Protein AF-A0A1V6EDZ2-F1 (afdb_monomer_lite)

Secondary structure (DSSP, 8-state):
--SHHHHHHHHHTT-HHHHHHHHHHTB-GGGGGG-GGGT--EE-TT-BEESSHHHHHTT--SSSS----BGGGGGT---TTPPPP--TTHHHHHBTT---SS-----

Structure (mmCIF, N/CA/C/O backbone):
data_AF-A0A1V6EDZ2-F1
#
_entry.id   AF-A0A1V6EDZ2-F1
#
loop_
_atom_site.group_PDB
_atom_site.id
_atom_site.type_symbol
_atom_site.label_atom_id
_atom_site.label_alt_id
_atom_site.label_comp_id
_atom_site.label_asym_id
_atom_site.label_entity_id
_atom_site.label_seq_id
_atom_site.pdbx_PDB_ins_code
_atom_site.Cartn_x
_atom_site.Cartn_y
_atom_site.Cartn_z
_atom_site.occupancy
_atom_site.B_iso_or_equiv
_atom_site.auth_seq_id
_atom_site.auth_comp_id
_atom_site.auth_asym_id
_atom_site.auth_atom_id
_atom_site.pdbx_PDB_model_num
ATOM 1 N N . MET A 1 1 ? 0.529 1.780 11.111 1.00 87.00 1 MET A N 1
ATOM 2 C CA . MET A 1 1 ? -0.275 1.056 10.097 1.00 87.00 1 MET A CA 1
ATOM 3 C C . MET A 1 1 ? -1.141 -0.004 10.760 1.00 87.00 1 MET A C 1
ATOM 5 O O . MET A 1 1 ? -0.611 -0.671 11.644 1.00 87.00 1 MET A O 1
ATOM 9 N N . PRO A 1 2 ? -2.419 -0.183 10.361 1.00 87.88 2 PRO A N 1
ATOM 10 C CA . PRO A 1 2 ? -3.375 -1.141 10.951 1.00 87.88 2 PRO A CA 1
ATOM 11 C C . PRO A 1 2 ? -3.082 -2.601 10.567 1.00 87.88 2 PRO A C 1
ATOM 13 O O . PRO A 1 2 ? -3.929 -3.305 10.029 1.00 87.88 2 PRO A O 1
ATOM 16 N N . ILE A 1 3 ? -1.857 -3.063 10.812 1.00 91.25 3 ILE A N 1
ATOM 17 C CA . ILE A 1 3 ? -1.400 -4.414 10.472 1.00 91.25 3 ILE A CA 1
ATOM 18 C C . ILE A 1 3 ? -0.740 -5.078 11.679 1.00 91.25 3 ILE A C 1
ATOM 20 O O . ILE A 1 3 ? -0.341 -4.397 12.631 1.00 91.25 3 ILE A O 1
ATOM 24 N N . GLN A 1 4 ? -0.602 -6.405 11.617 1.00 92.31 4 GLN A N 1
ATOM 25 C CA . GLN A 1 4 ? 0.111 -7.228 12.598 1.00 92.31 4 GLN A CA 1
ATOM 26 C C . GLN A 1 4 ? -0.237 -6.834 14.046 1.00 92.31 4 GLN A C 1
ATOM 28 O O . GLN A 1 4 ? -1.413 -6.775 14.401 1.00 92.31 4 GLN A O 1
ATOM 33 N N . ARG A 1 5 ? 0.755 -6.529 14.890 1.00 92.81 5 ARG A N 1
ATOM 34 C CA . ARG A 1 5 ? 0.558 -6.231 16.318 1.00 92.81 5 ARG A CA 1
ATOM 35 C C . ARG A 1 5 ? -0.447 -5.103 16.578 1.00 92.81 5 ARG A C 1
ATOM 37 O O . ARG A 1 5 ? -1.296 -5.237 17.461 1.00 92.81 5 ARG A O 1
ATOM 44 N N . PHE A 1 6 ? -0.364 -3.999 15.834 1.00 91.12 6 PHE A N 1
ATOM 45 C CA . PHE A 1 6 ? -1.289 -2.879 16.028 1.00 91.12 6 PHE A CA 1
ATOM 46 C C . PHE A 1 6 ? -2.694 -3.226 15.529 1.00 91.12 6 PHE A C 1
ATOM 48 O O . PHE A 1 6 ? -3.661 -2.982 16.244 1.00 91.12 6 PHE A O 1
ATOM 55 N N . GLY A 1 7 ? -2.803 -3.884 14.369 1.00 91.12 7 GLY A N 1
ATOM 56 C CA . GLY A 1 7 ? -4.080 -4.403 13.868 1.00 91.12 7 GLY A CA 1
ATOM 57 C C . GLY A 1 7 ? -4.757 -5.347 14.869 1.00 91.12 7 GLY A C 1
ATOM 58 O O . GLY A 1 7 ? -5.917 -5.148 15.208 1.00 91.12 7 GLY A O 1
ATOM 59 N N . SER A 1 8 ? -4.013 -6.300 15.434 1.00 92.56 8 SER A N 1
ATOM 60 C CA . SER A 1 8 ? -4.509 -7.220 16.469 1.00 92.56 8 SER A CA 1
ATOM 61 C C . SER A 1 8 ? -4.991 -6.486 17.729 1.00 92.56 8 SER A C 1
ATOM 63 O O . SER A 1 8 ? -6.040 -6.817 18.277 1.00 92.56 8 SER A O 1
ATOM 65 N N . THR A 1 9 ? -4.287 -5.427 18.145 1.00 93.94 9 THR A N 1
ATOM 66 C CA . THR A 1 9 ? -4.707 -4.580 19.277 1.00 93.94 9 THR A CA 1
ATOM 67 C C . THR A 1 9 ? -6.018 -3.842 18.995 1.00 93.94 9 THR A C 1
ATOM 69 O O . THR A 1 9 ? -6.850 -3.704 19.886 1.00 93.94 9 THR A O 1
ATOM 72 N N . LEU A 1 10 ? -6.215 -3.346 17.771 1.00 92.19 10 LEU A N 1
ATOM 73 C CA . LEU A 1 10 ? -7.470 -2.703 17.379 1.00 92.19 10 LEU A CA 1
ATOM 74 C C . LEU A 1 10 ? -8.626 -3.711 17.354 1.00 92.19 10 LEU A C 1
ATOM 76 O O . LEU A 1 10 ? -9.715 -3.407 17.834 1.00 92.19 10 LEU A O 1
ATOM 80 N N . VAL A 1 11 ? -8.382 -4.922 16.847 1.00 95.19 11 VAL A N 1
ATOM 81 C CA . VAL A 1 11 ? -9.383 -5.999 16.824 1.00 95.19 11 VAL A CA 1
ATOM 82 C C . VAL A 1 11 ? -9.774 -6.410 18.243 1.00 95.19 11 VAL A C 1
ATOM 84 O O . VAL A 1 11 ? -10.961 -6.473 18.546 1.00 95.19 11 VAL A O 1
ATOM 87 N N . SER A 1 12 ? -8.808 -6.619 19.144 1.00 96.12 12 SER A N 1
ATOM 88 C CA . SER A 1 12 ? -9.098 -7.019 20.530 1.00 96.12 12 SER A CA 1
ATOM 89 C C . SER A 1 12 ? -9.848 -5.951 21.329 1.00 96.12 12 SER A C 1
ATOM 91 O O . SER A 1 12 ? -10.565 -6.278 22.270 1.00 96.12 12 SER A O 1
ATOM 93 N N . LYS A 1 13 ? -9.717 -4.680 20.937 1.00 95.88 13 LYS A N 1
ATOM 94 C CA . LYS A 1 13 ? -10.461 -3.549 21.505 1.00 95.88 13 LYS A CA 1
ATOM 95 C C . LYS A 1 13 ? -11.779 -3.250 20.780 1.00 95.88 13 LYS A C 1
ATOM 97 O O . LYS A 1 13 ? -12.448 -2.291 21.152 1.00 95.88 13 LYS A O 1
ATOM 102 N N . GLY A 1 14 ? -12.138 -4.013 19.743 1.00 96.19 14 GLY A N 1
ATOM 103 C CA . GLY A 1 14 ? -13.336 -3.770 18.933 1.00 96.19 14 GLY A CA 1
ATOM 104 C C . GLY A 1 14 ? -13.311 -2.450 18.150 1.00 96.19 14 GLY A C 1
ATOM 105 O O . GLY A 1 14 ? -14.359 -1.951 17.763 1.00 96.19 14 GLY A O 1
ATOM 106 N N . SER A 1 15 ? -12.132 -1.858 17.932 1.00 94.56 15 SER A N 1
ATOM 107 C CA . SER A 1 15 ? -11.968 -0.538 17.308 1.00 94.56 15 SER A CA 1
ATOM 108 C C . SER A 1 15 ? -11.382 -0.585 15.895 1.00 94.56 15 SER A C 1
ATOM 110 O O . SER A 1 15 ? -11.109 0.463 15.307 1.00 94.56 15 SER A O 1
ATOM 112 N N . PHE A 1 16 ? -11.174 -1.783 15.339 1.00 93.50 16 PHE A N 1
ATOM 113 C CA . PHE A 1 16 ? -10.561 -1.961 14.022 1.00 93.50 16 PHE A CA 1
ATOM 114 C C . PHE A 1 16 ? -11.363 -1.297 12.901 1.00 93.50 16 PHE A C 1
ATOM 116 O O . PHE A 1 16 ? -10.796 -0.502 12.155 1.00 93.50 16 PHE A O 1
ATOM 123 N N . ASP A 1 17 ? -12.668 -1.554 12.817 1.00 9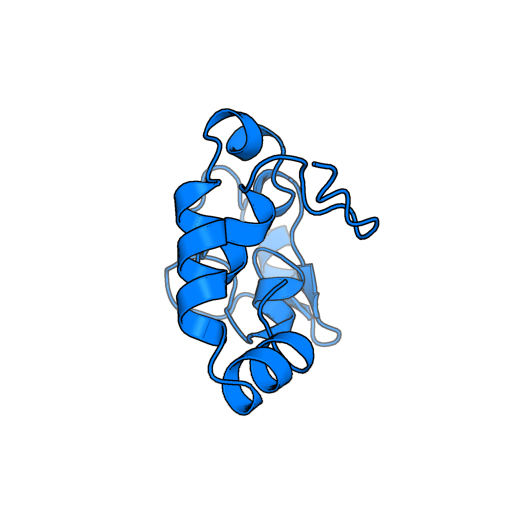5.00 17 ASP A N 1
ATOM 124 C CA . ASP A 1 17 ? -13.501 -1.017 11.734 1.00 95.00 17 ASP A CA 1
ATOM 125 C C . ASP A 1 17 ? -13.592 0.511 11.794 1.00 95.00 17 ASP A C 1
ATOM 127 O O . ASP A 1 17 ? -13.330 1.184 10.799 1.00 95.00 17 ASP A O 1
ATOM 131 N N . ALA A 1 18 ? -13.817 1.070 12.987 1.00 93.75 18 ALA A N 1
ATOM 132 C CA . ALA A 1 18 ? -13.828 2.518 13.199 1.00 93.75 18 ALA A CA 1
ATOM 133 C C . ALA A 1 18 ? -12.492 3.174 12.804 1.00 93.75 18 ALA A C 1
ATOM 135 O O . ALA A 1 18 ? -12.469 4.242 12.193 1.00 93.75 18 ALA A O 1
ATOM 136 N N . TYR A 1 19 ? -11.365 2.526 13.114 1.00 92.00 19 TYR A N 1
ATOM 137 C CA . TYR A 1 19 ? -10.049 3.008 12.701 1.00 92.00 19 TYR A CA 1
ATOM 138 C C . TYR A 1 19 ? -9.865 2.942 11.179 1.00 92.00 19 TYR A C 1
ATOM 140 O O . TYR A 1 19 ? -9.330 3.871 10.574 1.00 92.00 19 TYR A O 1
ATOM 148 N N . MET A 1 20 ? -10.326 1.866 10.540 1.00 93.88 20 MET A N 1
ATOM 149 C CA . MET A 1 20 ? -10.286 1.737 9.085 1.00 93.88 20 MET A CA 1
ATOM 150 C C . MET A 1 20 ? -11.147 2.795 8.392 1.00 93.88 20 MET A C 1
ATOM 152 O O . MET A 1 20 ? -10.720 3.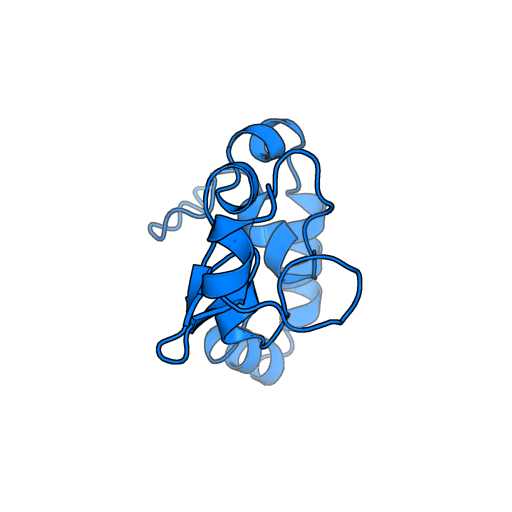349 7.380 1.00 93.88 20 MET A O 1
ATOM 156 N N . ASP A 1 21 ? -12.317 3.116 8.936 1.00 94.69 21 ASP A N 1
ATOM 157 C CA . ASP A 1 21 ? -13.193 4.155 8.394 1.00 94.69 21 ASP A CA 1
ATOM 158 C C . ASP A 1 21 ? -12.610 5.557 8.574 1.00 94.69 21 ASP A C 1
ATOM 160 O O . ASP A 1 21 ? -12.665 6.358 7.640 1.00 94.69 21 ASP A O 1
ATOM 164 N N . LEU A 1 22 ? -11.937 5.827 9.699 1.00 92.19 22 LEU A N 1
ATOM 165 C CA . LEU A 1 22 ? -11.155 7.053 9.878 1.00 92.19 22 LEU A CA 1
ATOM 166 C C . LEU A 1 22 ? -10.083 7.199 8.789 1.00 92.19 22 LEU A C 1
ATOM 168 O O . LEU A 1 22 ? -9.950 8.271 8.198 1.00 92.19 22 LEU A O 1
ATOM 172 N N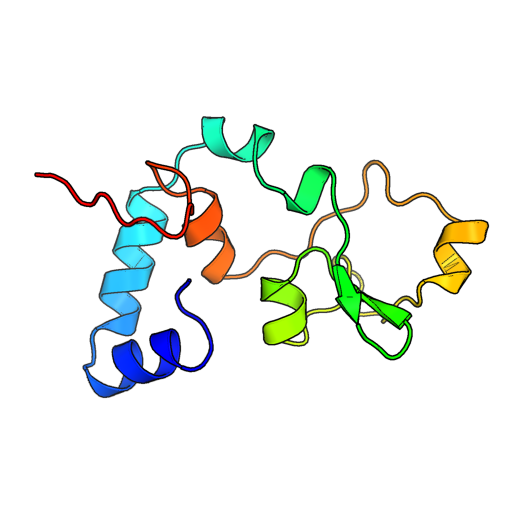 . LEU A 1 23 ? -9.325 6.136 8.501 1.00 91.81 23 LEU A N 1
ATOM 173 C CA . LEU A 1 23 ? -8.284 6.175 7.470 1.00 91.81 23 LEU A CA 1
ATOM 174 C C . LEU A 1 23 ? -8.864 6.406 6.071 1.00 91.81 23 LEU A C 1
ATOM 176 O O . LEU A 1 23 ? -8.310 7.197 5.308 1.00 91.81 23 LEU A O 1
ATOM 180 N N . LYS A 1 24 ? -9.987 5.756 5.741 1.00 93.25 24 LYS A N 1
ATOM 181 C CA . LYS A 1 24 ? -10.699 5.979 4.472 1.00 93.25 24 LYS A CA 1
ATOM 182 C C . LYS A 1 24 ? -11.213 7.415 4.365 1.00 93.25 24 LYS A C 1
ATOM 184 O O . LYS A 1 24 ? -11.008 8.049 3.337 1.00 93.25 24 LYS A O 1
ATOM 189 N N . GLY A 1 25 ? -11.839 7.933 5.423 1.00 93.12 25 GLY A N 1
ATOM 190 C CA . GLY A 1 25 ? -12.347 9.307 5.484 1.00 93.12 25 GLY A CA 1
ATOM 191 C C . GLY A 1 25 ? -11.240 10.363 5.454 1.00 93.12 25 GLY A C 1
ATOM 192 O O . GLY A 1 25 ? -11.470 11.487 5.022 1.00 93.12 25 GLY A O 1
ATOM 193 N N . SER A 1 26 ? -10.024 9.986 5.854 1.00 90.38 26 SER A N 1
ATOM 194 C CA . SER A 1 26 ? -8.836 10.845 5.842 1.00 90.38 26 SER A CA 1
ATOM 195 C C . SER A 1 26 ? -8.030 10.756 4.542 1.00 90.38 26 SER A C 1
ATOM 197 O O . SER A 1 26 ? -6.954 11.353 4.467 1.00 90.38 26 SER A O 1
ATOM 199 N N . PHE A 1 27 ? -8.496 10.005 3.538 1.00 92.25 27 PHE A N 1
ATOM 200 C CA . PHE A 1 27 ? -7.816 9.848 2.252 1.00 92.25 27 PHE A CA 1
ATOM 201 C C . PHE A 1 27 ? -7.589 11.198 1.559 1.00 92.25 27 PHE A C 1
ATOM 203 O O . PHE A 1 27 ? -8.523 11.964 1.333 1.00 92.25 27 PHE A O 1
ATOM 210 N N . GLN A 1 28 ? -6.341 11.456 1.169 1.00 90.81 28 GLN A N 1
ATOM 211 C CA . GLN A 1 28 ? -5.947 12.655 0.439 1.00 90.81 28 GLN A CA 1
ATOM 212 C C . GLN A 1 28 ? -5.312 12.267 -0.907 1.00 90.81 28 GLN A C 1
ATOM 214 O O . GLN A 1 28 ? -4.192 11.747 -0.918 1.00 90.81 28 GLN A O 1
ATOM 219 N N . PRO A 1 29 ? -5.976 12.522 -2.056 1.00 92.00 29 PRO A N 1
ATOM 220 C CA . PRO A 1 29 ? -5.454 12.173 -3.381 1.00 92.00 29 PRO A CA 1
ATOM 221 C C . PRO A 1 29 ? -4.057 12.734 -3.662 1.00 92.00 29 PRO A C 1
ATOM 223 O O . PRO A 1 29 ? -3.234 12.057 -4.272 1.00 92.00 29 PRO A O 1
ATOM 226 N N . GLN A 1 30 ? -3.758 13.940 -3.175 1.00 90.31 30 GLN A N 1
ATOM 227 C CA . GLN A 1 30 ? -2.448 14.581 -3.309 1.00 90.31 30 GLN A CA 1
ATOM 228 C C . GLN A 1 30 ? -1.302 13.754 -2.704 1.00 90.31 30 GLN A C 1
ATOM 230 O O . GLN A 1 30 ? -0.179 13.812 -3.202 1.00 90.31 30 GLN A O 1
ATOM 235 N N . ASN A 1 31 ? -1.582 12.923 -1.694 1.00 89.06 31 ASN A N 1
ATOM 236 C CA . ASN A 1 31 ? -0.567 12.086 -1.054 1.00 89.06 31 ASN A CA 1
ATOM 237 C C . ASN A 1 31 ? -0.155 10.904 -1.938 1.00 89.06 31 ASN A C 1
ATOM 239 O O . ASN A 1 31 ? 0.929 10.358 -1.744 1.00 89.06 31 ASN A O 1
ATOM 243 N N . LEU A 1 32 ? -0.961 10.532 -2.944 1.00 90.50 32 LEU A N 1
ATOM 244 C CA . LEU A 1 32 ? -0.632 9.442 -3.867 1.00 90.50 32 LEU A CA 1
ATOM 245 C C . LEU A 1 32 ? 0.691 9.677 -4.588 1.00 90.50 32 LEU A C 1
ATOM 247 O O . LEU A 1 32 ? 1.414 8.719 -4.820 1.00 90.50 32 LEU A O 1
ATOM 251 N N . ALA A 1 33 ? 1.037 10.922 -4.925 1.00 89.25 33 ALA A N 1
ATOM 252 C CA . ALA A 1 33 ? 2.301 11.216 -5.596 1.00 89.25 33 ALA A CA 1
ATOM 253 C C . ALA A 1 33 ? 3.527 10.890 -4.720 1.00 89.25 33 ALA A C 1
ATOM 255 O O . ALA A 1 33 ? 4.582 10.565 -5.259 1.00 89.25 33 ALA A O 1
ATOM 256 N N . GLY A 1 34 ? 3.374 10.946 -3.392 1.00 88.06 34 GLY A N 1
ATOM 257 C CA . GLY A 1 34 ? 4.450 10.753 -2.419 1.00 88.06 34 GLY A CA 1
ATOM 258 C C . GLY A 1 34 ? 4.515 9.364 -1.784 1.00 88.06 34 GLY A C 1
ATOM 259 O O . GLY A 1 34 ? 5.403 9.128 -0.967 1.00 88.06 34 GLY A O 1
ATOM 260 N N . VAL A 1 35 ? 3.604 8.436 -2.111 1.00 91.12 35 VAL A N 1
ATOM 261 C CA . VAL A 1 35 ? 3.662 7.092 -1.513 1.00 91.12 35 VAL A CA 1
ATOM 262 C C . VAL A 1 35 ? 4.881 6.326 -2.022 1.00 91.12 35 VAL A C 1
ATOM 264 O O . VAL A 1 35 ? 5.145 6.258 -3.224 1.00 91.12 35 VAL A O 1
ATOM 267 N N . MET A 1 36 ? 5.604 5.698 -1.094 1.00 90.25 36 MET A N 1
ATOM 268 C CA . MET A 1 36 ? 6.877 5.036 -1.385 1.00 90.25 36 MET A CA 1
ATOM 269 C C . MET A 1 36 ? 6.772 3.908 -2.420 1.00 90.25 36 MET A C 1
ATOM 271 O O . MET A 1 36 ? 7.710 3.702 -3.181 1.00 90.25 36 MET A O 1
ATOM 275 N N . CYS A 1 37 ? 5.624 3.222 -2.507 1.00 93.00 37 CYS A N 1
ATOM 276 C CA . CYS A 1 37 ? 5.418 2.093 -3.424 1.00 93.00 37 CYS A CA 1
ATOM 277 C C . CYS A 1 37 ? 5.519 2.483 -4.911 1.00 93.00 37 CYS A C 1
ATOM 279 O O . CYS A 1 37 ? 5.499 1.617 -5.777 1.00 93.00 37 CYS A O 1
ATOM 281 N N . ARG A 1 38 ? 5.564 3.786 -5.228 1.00 93.00 38 ARG A N 1
ATOM 282 C CA . ARG A 1 38 ? 5.723 4.293 -6.600 1.00 93.00 38 ARG A CA 1
ATOM 283 C C . ARG A 1 38 ? 7.174 4.370 -7.059 1.00 93.00 38 ARG A C 1
ATOM 285 O O . ARG A 1 38 ? 7.414 4.438 -8.259 1.00 93.00 38 ARG A O 1
ATOM 292 N N . SER A 1 39 ? 8.116 4.438 -6.125 1.00 91.81 39 SER A N 1
ATOM 293 C CA . SER A 1 39 ? 9.536 4.668 -6.417 1.00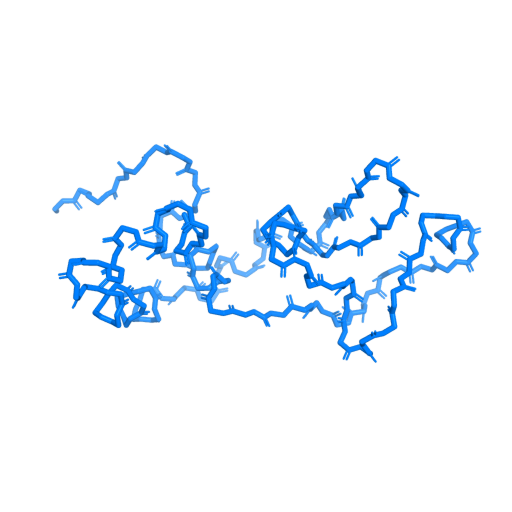 91.81 39 SER A CA 1
ATOM 294 C C . SER A 1 39 ? 10.456 3.634 -5.780 1.00 91.81 39 SER A C 1
ATOM 296 O O . SER A 1 39 ? 11.608 3.522 -6.191 1.00 91.81 39 SER A O 1
ATOM 298 N N . LEU A 1 40 ? 9.960 2.876 -4.803 1.00 93.38 40 LEU A N 1
ATOM 299 C CA . LEU A 1 40 ? 10.700 1.852 -4.084 1.00 93.38 40 LEU A CA 1
ATOM 300 C C . LEU A 1 40 ? 10.015 0.494 -4.234 1.00 93.38 40 LEU A C 1
ATOM 302 O O . LEU A 1 40 ? 8.798 0.402 -4.371 1.00 93.38 40 LEU A O 1
ATOM 306 N N . VAL A 1 41 ? 10.822 -0.559 -4.155 1.00 94.56 41 VAL A N 1
ATOM 307 C CA . VAL A 1 41 ? 10.379 -1.951 -4.074 1.00 94.56 41 VAL A CA 1
ATOM 308 C C . VAL A 1 41 ? 10.972 -2.565 -2.812 1.00 94.56 41 VAL A C 1
ATOM 310 O O . VAL A 1 41 ? 12.131 -2.306 -2.484 1.00 94.56 41 VAL A O 1
ATOM 313 N N . SER A 1 42 ? 10.188 -3.365 -2.092 1.00 96.94 42 SER A N 1
ATOM 314 C CA . SER A 1 42 ? 10.691 -4.123 -0.947 1.00 96.94 42 SER A CA 1
ATOM 315 C C . SER A 1 42 ? 11.143 -5.506 -1.392 1.00 96.94 42 SER A C 1
ATOM 317 O O . SER A 1 42 ? 10.497 -6.151 -2.222 1.00 96.94 42 SER A O 1
ATOM 319 N N . VAL A 1 43 ? 12.250 -5.973 -0.821 1.00 97.44 43 VAL A N 1
ATOM 320 C CA . VAL A 1 43 ? 12.837 -7.280 -1.114 1.00 97.44 43 VAL A CA 1
ATOM 321 C C . VAL A 1 43 ? 13.055 -8.013 0.202 1.00 97.44 43 VAL A C 1
ATOM 323 O O . VAL A 1 43 ? 13.674 -7.467 1.115 1.00 97.44 43 VAL A O 1
ATOM 326 N N . ASP A 1 44 ? 12.551 -9.240 0.320 1.00 97.69 44 ASP A N 1
ATOM 327 C CA . ASP A 1 44 ? 12.841 -10.063 1.496 1.00 97.69 44 ASP A CA 1
ATOM 328 C C . ASP A 1 44 ? 14.229 -10.720 1.432 1.00 97.69 44 ASP A C 1
ATOM 330 O O . ASP A 1 44 ? 14.939 -10.665 0.428 1.00 97.69 44 ASP A O 1
ATOM 334 N N . TRP A 1 45 ? 14.622 -11.370 2.528 1.00 97.44 45 TRP A N 1
ATOM 335 C CA . TRP A 1 45 ? 15.929 -12.019 2.657 1.00 97.44 45 TRP A CA 1
ATOM 336 C C . TRP A 1 45 ? 16.139 -13.195 1.686 1.00 97.44 45 TRP A C 1
ATOM 338 O O . TRP A 1 45 ? 17.278 -13.596 1.458 1.00 97.44 45 TRP A O 1
ATOM 348 N N . GLN A 1 46 ? 15.068 -13.744 1.102 1.00 97.81 46 GLN A N 1
ATOM 349 C CA . GLN A 1 46 ? 15.135 -14.790 0.076 1.00 97.81 46 GLN A CA 1
ATOM 350 C C . GLN A 1 46 ? 15.146 -14.203 -1.341 1.00 97.81 46 GLN A C 1
ATOM 352 O O . GLN A 1 46 ? 15.293 -14.945 -2.311 1.00 97.81 46 GLN A O 1
ATOM 357 N N . GLY A 1 47 ? 14.996 -12.884 -1.475 1.00 97.75 47 GLY A N 1
ATOM 358 C CA . GLY A 1 47 ? 14.963 -12.185 -2.748 1.00 97.75 47 GLY A CA 1
ATOM 359 C C . GLY A 1 47 ? 13.574 -12.073 -3.374 1.00 97.75 47 GLY A C 1
ATOM 360 O O . GLY A 1 47 ? 13.504 -11.722 -4.551 1.00 97.75 47 GLY A O 1
ATOM 361 N N . TRP A 1 48 ? 12.479 -12.361 -2.663 1.00 98.06 48 TRP A N 1
ATOM 362 C CA . TRP A 1 48 ? 11.128 -12.133 -3.191 1.00 98.06 48 TRP A CA 1
ATOM 363 C C . TRP A 1 48 ? 10.732 -10.663 -3.104 1.00 98.06 48 TRP A C 1
ATOM 365 O O . TRP A 1 48 ? 11.117 -9.959 -2.172 1.00 98.06 48 TRP A O 1
ATOM 375 N N . LEU A 1 49 ? 9.948 -10.218 -4.082 1.00 97.38 49 LEU A N 1
ATOM 376 C CA . LEU A 1 49 ? 9.577 -8.821 -4.266 1.00 97.38 49 LEU A CA 1
ATOM 377 C C . LEU A 1 49 ? 8.170 -8.512 -3.745 1.00 97.38 49 LEU A C 1
ATOM 379 O O . LEU A 1 49 ? 7.240 -9.308 -3.913 1.00 97.38 49 LEU A O 1
ATOM 383 N N . TYR A 1 50 ? 8.017 -7.305 -3.200 1.00 97.81 50 TYR A N 1
ATOM 384 C CA . TYR A 1 50 ? 6.770 -6.733 -2.688 1.00 97.81 50 TYR A CA 1
ATOM 385 C C . TYR A 1 50 ? 6.728 -5.235 -3.029 1.00 97.81 50 TYR A C 1
ATOM 387 O O . TYR A 1 50 ? 7.772 -4.584 -3.040 1.00 97.81 50 TYR A O 1
ATOM 395 N N . ASP A 1 51 ? 5.547 -4.653 -3.264 1.00 96.94 51 ASP A N 1
ATOM 396 C CA . ASP A 1 51 ? 5.455 -3.213 -3.590 1.00 96.94 51 ASP A CA 1
ATOM 397 C C . ASP A 1 51 ? 5.884 -2.290 -2.429 1.00 96.94 51 ASP A C 1
ATOM 399 O O . ASP A 1 51 ? 6.264 -1.146 -2.653 1.00 96.94 51 ASP A O 1
ATOM 403 N N . CYS A 1 52 ? 5.827 -2.767 -1.181 1.00 95.69 52 CYS A N 1
ATOM 404 C CA . CYS A 1 52 ? 6.337 -2.069 0.001 1.00 95.69 52 CYS A CA 1
ATOM 405 C C . CYS A 1 52 ? 6.603 -3.031 1.162 1.00 95.69 52 CYS A C 1
ATOM 407 O O . CYS A 1 52 ? 6.246 -4.212 1.118 1.00 95.69 52 CYS A O 1
ATOM 409 N N . ASP A 1 53 ? 7.210 -2.508 2.223 1.00 95.12 53 ASP A N 1
ATOM 410 C CA . ASP A 1 53 ? 7.480 -3.231 3.463 1.00 95.12 53 ASP A CA 1
ATOM 411 C C . ASP A 1 53 ? 6.189 -3.719 4.144 1.00 95.12 53 ASP A C 1
ATOM 413 O O . ASP A 1 53 ? 6.137 -4.848 4.626 1.00 95.12 53 ASP A O 1
ATOM 417 N N . PHE A 1 54 ? 5.105 -2.940 4.124 1.00 95.12 54 PHE A N 1
ATOM 418 C CA . PHE A 1 54 ? 3.813 -3.371 4.665 1.00 95.12 54 PHE A CA 1
ATOM 419 C C . PHE A 1 54 ? 3.193 -4.515 3.856 1.00 95.12 54 PHE A C 1
ATOM 421 O O . PHE A 1 54 ? 2.646 -5.446 4.448 1.00 95.12 54 PHE A O 1
ATOM 428 N N . ASN A 1 55 ? 3.337 -4.504 2.526 1.00 96.56 55 ASN A N 1
ATOM 429 C CA . ASN A 1 55 ? 2.962 -5.643 1.688 1.00 96.56 55 ASN A CA 1
ATOM 430 C C . ASN A 1 55 ? 3.796 -6.880 2.042 1.00 96.56 55 ASN A C 1
ATOM 432 O O . ASN A 1 55 ? 3.231 -7.962 2.184 1.00 96.56 55 ASN A O 1
ATOM 436 N N . GLN A 1 56 ? 5.100 -6.724 2.289 1.00 96.62 56 GLN A N 1
ATOM 437 C CA . GLN A 1 56 ? 5.960 -7.810 2.768 1.00 96.62 56 GLN A CA 1
ATOM 438 C C . GLN A 1 56 ? 5.506 -8.365 4.123 1.00 96.62 56 GLN A C 1
ATOM 440 O O . GLN A 1 56 ? 5.370 -9.578 4.268 1.00 96.62 56 GLN A O 1
ATOM 445 N N . GLN A 1 57 ? 5.190 -7.503 5.094 1.00 95.50 57 GLN A N 1
ATOM 446 C CA . GLN A 1 57 ? 4.674 -7.926 6.404 1.00 95.50 57 GLN A CA 1
ATOM 447 C C . GLN A 1 57 ? 3.319 -8.644 6.318 1.00 95.50 57 GLN A C 1
ATOM 449 O O . GLN A 1 57 ? 2.957 -9.381 7.234 1.00 95.50 57 GLN A O 1
ATOM 454 N N . LEU A 1 58 ? 2.560 -8.428 5.242 1.00 95.50 58 LEU A N 1
ATOM 455 C CA . LEU A 1 58 ? 1.279 -9.086 4.978 1.00 95.50 58 LEU A CA 1
ATOM 456 C C . LEU A 1 58 ? 1.386 -10.266 3.997 1.00 95.50 58 LEU A C 1
ATOM 458 O O . LEU A 1 58 ? 0.369 -10.884 3.690 1.00 95.50 58 LEU A O 1
ATOM 462 N N . GLY A 1 59 ? 2.582 -10.574 3.483 1.00 95.25 59 GLY A N 1
ATOM 463 C CA . GLY A 1 59 ? 2.778 -11.623 2.479 1.00 95.25 59 GLY A CA 1
ATOM 464 C C . GLY A 1 59 ? 2.115 -11.327 1.126 1.00 95.25 59 GLY A C 1
ATOM 465 O O . GLY A 1 59 ? 1.771 -12.257 0.401 1.00 95.25 59 GLY A O 1
ATOM 466 N N . LEU A 1 60 ? 1.906 -10.052 0.788 1.00 96.31 60 LEU A N 1
ATOM 467 C CA . LEU A 1 60 ? 1.268 -9.607 -0.453 1.00 96.31 60 LEU A CA 1
ATOM 468 C C . LEU A 1 60 ? 2.320 -9.423 -1.559 1.00 96.31 60 LEU A C 1
ATOM 470 O O . LEU A 1 60 ? 3.020 -8.411 -1.538 1.00 96.31 60 LEU A O 1
ATOM 474 N N . PRO A 1 61 ? 2.459 -10.361 -2.516 1.00 96.50 61 PRO A N 1
ATOM 475 C CA . PRO A 1 61 ? 3.523 -10.301 -3.515 1.00 96.50 61 PRO A CA 1
ATOM 476 C C . PRO A 1 61 ? 3.401 -9.063 -4.408 1.00 96.50 61 PRO A C 1
ATOM 478 O O . PRO A 1 61 ? 2.313 -8.509 -4.560 1.00 96.50 61 PRO A O 1
ATOM 481 N N . LEU A 1 62 ? 4.528 -8.668 -5.009 1.00 96.31 62 LEU A N 1
ATOM 482 C CA . LEU A 1 62 ? 4.614 -7.565 -5.966 1.00 96.31 62 LEU A CA 1
ATOM 483 C C . LEU A 1 62 ? 3.530 -7.656 -7.053 1.00 96.31 62 LEU A C 1
ATOM 485 O O . LEU A 1 62 ? 3.454 -8.645 -7.788 1.00 96.31 62 LEU A O 1
ATOM 489 N N . GLY A 1 63 ? 2.764 -6.578 -7.206 1.00 94.69 63 GLY A N 1
ATOM 490 C CA . GLY A 1 63 ? 1.776 -6.419 -8.264 1.00 94.69 63 GLY A CA 1
ATOM 491 C C . GLY A 1 63 ? 0.496 -7.241 -8.087 1.00 94.69 63 GLY A C 1
ATOM 492 O O . GLY A 1 63 ? 0.224 -7.871 -7.066 1.00 94.69 63 GLY A O 1
ATOM 493 N N . THR A 1 64 ? -0.371 -7.198 -9.098 1.00 92.88 64 THR A N 1
ATOM 494 C CA . THR A 1 64 ? -1.745 -7.724 -8.997 1.00 92.88 64 THR A CA 1
ATOM 495 C C . THR A 1 64 ? -1.944 -9.115 -9.597 1.00 92.88 64 THR A C 1
ATOM 497 O O . THR A 1 64 ? -3.018 -9.686 -9.423 1.00 92.88 64 THR A O 1
ATOM 500 N N . SER A 1 65 ? -0.927 -9.692 -10.247 1.00 90.56 65 SER A N 1
ATOM 501 C CA . SER A 1 65 ? -1.020 -11.000 -10.918 1.00 90.56 65 SER A CA 1
ATOM 502 C C . SER A 1 65 ? -1.118 -12.189 -9.956 1.00 90.56 65 SER A C 1
ATOM 504 O O . SER A 1 65 ? -1.509 -13.278 -10.367 1.00 90.56 65 SER A O 1
ATOM 506 N N . GLY A 1 66 ? -0.724 -12.009 -8.691 1.00 86.50 66 GLY A N 1
ATOM 507 C CA . GLY A 1 66 ? -0.623 -13.090 -7.704 1.00 86.50 66 GLY A CA 1
ATOM 508 C C . GLY A 1 66 ? 0.597 -14.001 -7.890 1.00 86.50 66 GLY A C 1
ATOM 509 O O . GLY A 1 66 ? 0.840 -14.873 -7.058 1.00 86.50 66 GLY A O 1
ATOM 510 N N . VAL A 1 67 ? 1.396 -13.787 -8.938 1.00 89.62 67 VAL A N 1
ATOM 511 C CA . VAL A 1 67 ? 2.634 -14.532 -9.181 1.00 89.62 67 VAL A CA 1
ATOM 512 C C . VAL A 1 67 ? 3.760 -13.902 -8.368 1.00 89.62 67 VAL A C 1
ATOM 514 O O . VAL A 1 67 ? 4.035 -12.710 -8.496 1.00 89.62 67 VAL A O 1
ATOM 517 N N . ARG A 1 68 ? 4.439 -14.700 -7.535 1.00 94.44 68 ARG A N 1
ATOM 518 C CA . ARG A 1 68 ? 5.618 -14.223 -6.800 1.00 94.44 68 ARG A CA 1
ATOM 519 C C . ARG A 1 68 ? 6.757 -13.959 -7.775 1.00 94.44 68 ARG A C 1
ATOM 521 O O . ARG A 1 68 ? 7.099 -14.832 -8.567 1.00 94.44 68 ARG A O 1
ATOM 528 N N . ARG A 1 69 ? 7.368 -12.783 -7.655 1.00 95.12 69 ARG A N 1
ATOM 529 C CA . ARG A 1 69 ? 8.526 -12.380 -8.453 1.00 95.12 69 ARG A CA 1
ATOM 530 C C . ARG A 1 69 ? 9.769 -12.316 -7.590 1.00 95.12 69 ARG A C 1
ATOM 532 O O . ARG A 1 69 ? 9.705 -11.873 -6.442 1.00 95.12 69 ARG A O 1
ATOM 539 N N . HIS A 1 70 ? 10.891 -12.760 -8.133 1.00 97.12 70 HIS A N 1
ATOM 540 C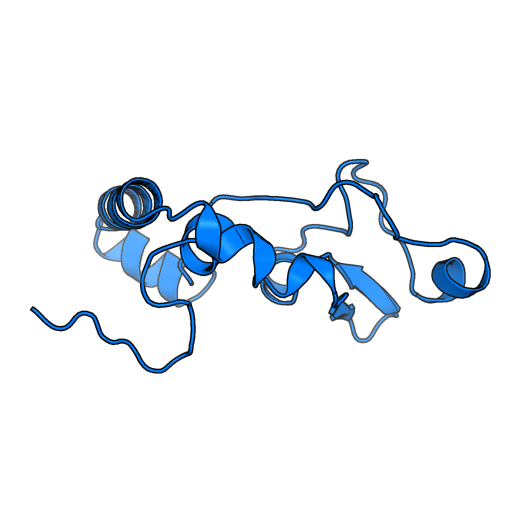 CA . HIS A 1 70 ? 12.182 -12.729 -7.452 1.00 97.12 70 HIS A CA 1
ATOM 541 C C . HIS A 1 70 ? 13.053 -11.604 -8.021 1.00 97.12 70 HIS A C 1
ATOM 543 O O . HIS A 1 70 ? 13.062 -11.365 -9.223 1.00 97.12 70 HIS A O 1
ATOM 549 N N . LEU A 1 71 ? 13.872 -10.969 -7.177 1.00 96.94 71 LEU A N 1
ATOM 550 C CA . LEU A 1 71 ? 14.835 -9.913 -7.515 1.00 96.94 71 LEU A CA 1
ATOM 551 C C . LEU A 1 71 ? 15.637 -10.164 -8.804 1.00 96.94 71 LEU A C 1
ATOM 553 O O . LEU A 1 71 ? 15.864 -9.237 -9.573 1.00 96.94 71 LEU A O 1
ATOM 557 N N . ARG A 1 72 ? 16.021 -11.417 -9.089 1.00 96.56 72 ARG A N 1
ATOM 558 C CA . ARG A 1 72 ? 16.749 -11.791 -10.313 1.00 96.56 72 ARG A CA 1
ATOM 559 C C . ARG A 1 72 ? 16.001 -11.443 -11.606 1.00 96.56 72 ARG A C 1
ATOM 561 O O . ARG A 1 72 ? 16.631 -11.253 -12.639 1.00 96.56 72 ARG A O 1
ATOM 568 N N . GLU A 1 73 ? 14.673 -11.368 -11.566 1.00 93.44 73 GLU A N 1
ATOM 569 C CA . GLU A 1 73 ? 13.846 -10.990 -12.716 1.00 93.44 73 GLU A CA 1
ATOM 570 C C . GLU A 1 73 ? 13.984 -9.510 -13.076 1.00 93.44 73 GLU A C 1
ATOM 572 O O . GLU A 1 73 ? 13.799 -9.158 -14.242 1.00 93.44 73 GLU A O 1
ATOM 577 N N . LEU A 1 74 ? 14.352 -8.654 -12.112 1.00 91.50 74 LEU A N 1
ATOM 578 C CA . LEU A 1 74 ? 14.551 -7.218 -12.347 1.00 91.50 74 LEU A CA 1
ATOM 579 C C . LEU A 1 74 ? 15.775 -6.932 -13.222 1.00 91.50 74 LEU A C 1
ATOM 581 O O . LEU A 1 74 ? 15.897 -5.850 -13.778 1.00 91.50 74 LEU A O 1
ATOM 585 N N . LEU A 1 75 ? 16.648 -7.924 -13.422 1.00 92.38 75 LEU A N 1
ATOM 586 C CA . LEU A 1 75 ? 17.747 -7.846 -14.388 1.00 92.38 75 LEU A CA 1
ATOM 587 C C . LEU A 1 75 ? 17.263 -7.891 -15.846 1.00 92.38 75 LEU A C 1
ATOM 589 O O . LEU A 1 75 ? 18.037 -7.618 -16.758 1.00 92.38 75 LEU A O 1
ATOM 593 N N . ARG A 1 76 ? 16.016 -8.314 -16.078 1.00 92.56 76 ARG A N 1
ATOM 594 C CA . ARG A 1 76 ? 15.446 -8.537 -17.418 1.00 92.56 76 ARG A CA 1
ATOM 595 C C . ARG A 1 76 ? 14.131 -7.804 -17.649 1.00 92.56 76 ARG A C 1
ATOM 597 O O . ARG A 1 76 ? 13.670 -7.749 -18.782 1.00 92.56 76 ARG A O 1
ATOM 604 N N . THR A 1 77 ? 13.507 -7.304 -16.588 1.00 87.75 77 THR A N 1
ATOM 605 C CA . THR A 1 77 ? 12.149 -6.761 -16.626 1.00 87.75 77 THR A CA 1
ATOM 606 C C . THR A 1 77 ? 12.087 -5.475 -15.829 1.00 87.75 77 THR A C 1
ATOM 608 O O . THR A 1 77 ? 12.525 -5.450 -14.680 1.00 87.75 77 THR A O 1
ATOM 611 N N . ASP A 1 78 ? 11.476 -4.448 -16.408 1.00 88.19 78 ASP A N 1
ATOM 612 C CA . ASP A 1 78 ? 11.188 -3.201 -15.709 1.00 88.19 78 ASP A CA 1
ATOM 613 C C . ASP A 1 78 ? 9.859 -3.296 -14.930 1.00 88.19 78 ASP A C 1
ATOM 615 O O . ASP A 1 78 ? 8.923 -3.996 -15.329 1.00 88.19 78 ASP A O 1
ATOM 619 N N . LEU A 1 79 ? 9.793 -2.607 -13.794 1.00 88.50 79 LEU A N 1
ATOM 620 C CA . LEU A 1 79 ? 8.589 -2.431 -12.983 1.00 88.50 79 LEU A CA 1
ATOM 621 C C . LEU A 1 79 ? 7.854 -1.123 -13.293 1.00 88.50 79 LEU A C 1
ATOM 623 O O . LEU A 1 79 ? 6.765 -0.903 -12.762 1.00 88.50 79 LEU A O 1
ATOM 627 N N . GLN A 1 80 ? 8.421 -0.258 -14.139 1.00 88.19 80 GLN A N 1
ATOM 628 C CA . GLN A 1 80 ? 7.770 0.982 -14.546 1.00 88.19 80 GLN A CA 1
ATOM 629 C C . GLN A 1 80 ? 6.365 0.730 -15.097 1.00 88.19 80 GLN A C 1
ATOM 631 O O . GLN A 1 80 ? 6.122 -0.203 -15.865 1.00 88.19 80 GLN A O 1
ATOM 636 N N . ALA A 1 81 ? 5.436 1.592 -14.679 1.00 87.81 81 ALA A N 1
ATOM 637 C CA . ALA A 1 81 ? 4.020 1.546 -15.041 1.00 87.81 81 ALA A CA 1
ATOM 638 C C . ALA A 1 81 ? 3.291 0.222 -14.716 1.00 87.81 81 ALA A C 1
ATOM 640 O O . ALA A 1 81 ? 2.199 -0.013 -15.236 1.00 87.81 81 ALA A O 1
ATOM 641 N N . GLN A 1 82 ? 3.841 -0.626 -13.839 1.00 92.06 82 GLN A N 1
ATOM 642 C CA . GLN A 1 82 ? 3.138 -1.816 -13.364 1.00 92.06 82 GLN A CA 1
ATOM 643 C C . GLN A 1 82 ? 2.119 -1.471 -12.264 1.00 92.06 82 GLN A C 1
ATOM 645 O O . GLN A 1 82 ? 2.357 -0.566 -11.458 1.00 92.06 82 GLN A O 1
ATOM 650 N N . PRO A 1 83 ? 0.978 -2.183 -12.195 1.00 94.12 83 PRO A N 1
ATOM 651 C CA . PRO A 1 83 ? 0.017 -2.014 -11.111 1.00 94.12 83 PRO A CA 1
ATOM 652 C C . PRO A 1 83 ? 0.625 -2.356 -9.746 1.00 94.12 83 PRO A C 1
ATOM 654 O O . PRO A 1 83 ? 1.248 -3.404 -9.595 1.00 94.12 83 PRO A O 1
ATOM 657 N N . ILE A 1 84 ? 0.356 -1.517 -8.745 1.00 95.56 84 ILE A N 1
ATOM 658 C CA . ILE A 1 84 ? 0.774 -1.721 -7.351 1.00 95.56 84 ILE A CA 1
ATOM 659 C C . ILE A 1 84 ? -0.304 -2.508 -6.601 1.00 95.56 84 ILE A C 1
ATOM 661 O O . ILE A 1 84 ? -1.494 -2.181 -6.686 1.00 95.56 84 ILE A O 1
ATOM 665 N N . ARG A 1 85 ? 0.086 -3.528 -5.825 1.00 96.38 85 ARG A N 1
ATOM 666 C CA . ARG A 1 85 ? -0.847 -4.262 -4.960 1.00 96.38 85 ARG A CA 1
ATOM 667 C C . ARG A 1 85 ? -1.296 -3.377 -3.796 1.00 96.38 85 ARG A C 1
ATOM 669 O O . ARG A 1 85 ? -0.496 -3.028 -2.931 1.00 96.38 85 ARG A O 1
ATOM 676 N N . VAL A 1 86 ? -2.593 -3.071 -3.738 1.00 95.69 86 VAL A N 1
ATOM 677 C CA . VAL A 1 86 ? -3.209 -2.291 -2.651 1.00 95.69 86 VAL A CA 1
ATOM 678 C C . VAL A 1 86 ? -4.047 -3.165 -1.713 1.00 95.69 86 VAL A C 1
ATOM 680 O O . VAL A 1 86 ? -4.597 -4.191 -2.112 1.00 95.69 86 VAL A O 1
ATOM 683 N N . SER A 1 87 ? -4.145 -2.756 -0.450 1.00 94.81 87 SER A N 1
ATOM 684 C CA . SER A 1 87 ? -4.978 -3.374 0.589 1.00 94.81 87 SER A CA 1
ATOM 685 C C . SER A 1 87 ? -5.386 -2.314 1.622 1.00 94.81 87 SER A C 1
ATOM 687 O O . SER A 1 87 ? -4.991 -1.155 1.511 1.00 94.81 87 SER A O 1
ATOM 689 N N . GLY A 1 88 ? -6.167 -2.682 2.641 1.00 93.19 88 GLY A N 1
ATOM 690 C CA . GLY A 1 88 ? -6.712 -1.740 3.626 1.00 93.19 88 GLY A CA 1
ATOM 691 C C . GLY A 1 88 ? -5.649 -0.850 4.278 1.00 93.19 88 GLY A C 1
ATOM 692 O O . GLY A 1 88 ? -5.863 0.349 4.440 1.00 93.19 88 GLY A O 1
ATOM 693 N N . HIS A 1 89 ? -4.465 -1.395 4.575 1.00 93.44 89 HIS A N 1
ATOM 694 C CA . HIS A 1 89 ? -3.382 -0.611 5.164 1.00 93.44 89 HIS A CA 1
ATOM 695 C C . HIS A 1 89 ? -2.960 0.573 4.280 1.00 93.44 89 HIS A C 1
ATOM 697 O O . HIS A 1 89 ? -2.560 1.586 4.834 1.00 93.44 89 HIS A O 1
ATOM 703 N N . CYS A 1 90 ? -3.104 0.511 2.950 1.00 94.50 90 CYS A N 1
ATOM 704 C CA . CYS A 1 90 ? -2.707 1.594 2.046 1.00 94.50 90 CYS A CA 1
ATOM 705 C C . CYS A 1 90 ? -3.421 2.917 2.354 1.00 94.50 90 CYS A C 1
ATOM 707 O O . CYS A 1 90 ? -2.817 3.970 2.160 1.00 94.50 90 CYS A O 1
ATOM 709 N N . TYR A 1 91 ? -4.634 2.879 2.924 1.00 93.00 91 TYR A N 1
ATOM 710 C CA . TYR A 1 91 ? -5.302 4.091 3.403 1.00 93.00 91 TYR A CA 1
ATOM 711 C C . TYR A 1 91 ? -4.482 4.833 4.461 1.00 93.00 91 TYR A C 1
ATOM 713 O O . TYR A 1 91 ? -4.518 6.053 4.496 1.00 93.00 91 TYR A O 1
ATOM 721 N N . GLY A 1 92 ? -3.675 4.134 5.263 1.00 90.94 92 GLY A N 1
ATOM 722 C CA . GLY A 1 92 ? -2.735 4.756 6.196 1.00 90.94 92 GLY A CA 1
ATOM 723 C C . GLY A 1 92 ? -1.599 5.520 5.511 1.00 90.94 92 GLY A C 1
ATOM 724 O O . GLY A 1 92 ? -1.175 6.545 6.027 1.00 90.94 92 GLY A O 1
ATOM 725 N N . CYS A 1 93 ? -1.138 5.069 4.339 1.00 90.69 93 CYS A N 1
ATOM 726 C CA . CYS A 1 93 ? -0.102 5.760 3.561 1.00 90.69 93 CYS A CA 1
ATOM 727 C C . CYS A 1 93 ? -0.649 6.984 2.814 1.00 90.69 93 CYS A C 1
ATOM 729 O O . CYS A 1 93 ? 0.095 7.916 2.528 1.00 90.69 93 CYS A O 1
ATOM 731 N N . THR A 1 94 ? -1.940 6.970 2.478 1.00 91.12 94 THR A N 1
ATOM 732 C CA . THR A 1 94 ? -2.613 8.043 1.732 1.00 91.12 94 THR A CA 1
ATOM 733 C C . THR A 1 94 ? -3.434 8.981 2.613 1.00 91.12 94 THR A C 1
ATOM 735 O O . THR A 1 94 ? -3.932 9.993 2.123 1.00 91.12 94 THR A O 1
ATOM 738 N N . ALA A 1 95 ? -3.622 8.646 3.889 1.00 87.88 95 ALA A N 1
ATOM 739 C CA . ALA A 1 95 ? -4.317 9.501 4.838 1.00 87.88 95 ALA A CA 1
ATOM 740 C C . ALA A 1 95 ? -3.541 10.811 5.066 1.00 87.88 95 ALA A C 1
ATOM 742 O O . ALA A 1 95 ? -2.317 10.863 4.908 1.00 87.88 95 ALA A O 1
ATOM 743 N N . GLY A 1 96 ? -4.261 11.878 5.420 1.00 67.69 96 GLY A N 1
ATOM 744 C CA . GLY A 1 96 ? -3.689 13.173 5.795 1.00 67.69 96 GLY A CA 1
ATOM 745 C C . GLY A 1 96 ? -2.590 13.086 6.857 1.00 67.69 96 GLY A C 1
ATOM 746 O O . GLY A 1 96 ? -2.591 12.179 7.684 1.00 67.69 96 GLY A O 1
ATOM 747 N N . GLN A 1 97 ? -1.667 14.055 6.829 1.00 56.53 97 GLN A N 1
ATOM 748 C CA . GLN A 1 97 ? -0.412 14.150 7.602 1.00 56.53 97 GLN A CA 1
ATOM 749 C C . GLN A 1 97 ? 0.725 13.181 7.208 1.00 56.53 97 GLN A C 1
ATOM 751 O O . GLN A 1 97 ? 1.819 13.344 7.735 1.00 56.53 97 GLN A O 1
ATOM 756 N N . GLY A 1 98 ? 0.517 12.219 6.295 1.00 49.78 98 GLY A N 1
ATOM 757 C CA . GLY A 1 98 ? 1.549 11.263 5.859 1.00 49.78 98 GLY A CA 1
ATOM 758 C C . GLY A 1 98 ? 1.978 10.295 6.972 1.00 49.78 98 GLY A C 1
ATOM 759 O O . GLY A 1 98 ? 2.213 10.682 8.113 1.00 49.78 98 GLY A O 1
ATOM 760 N N . SER A 1 99 ? 2.101 8.998 6.680 1.00 45.41 99 SER A N 1
ATOM 761 C CA . SER A 1 99 ? 2.554 8.017 7.676 1.00 45.41 99 SER A CA 1
ATOM 762 C C . SER A 1 99 ? 4.065 8.124 7.932 1.00 45.41 99 SER A C 1
ATOM 764 O O . SER A 1 99 ? 4.826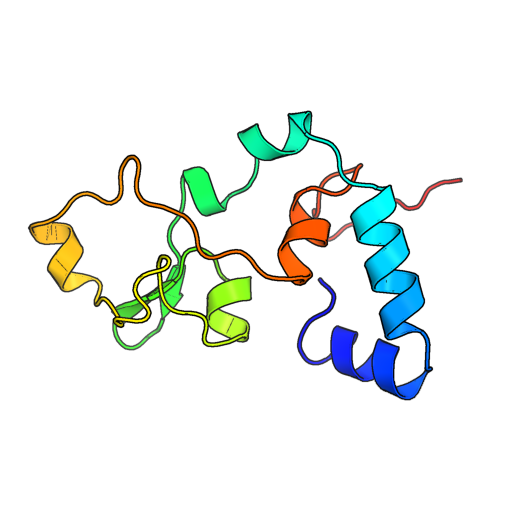 7.206 7.640 1.00 45.41 99 SER A O 1
ATOM 766 N N . SER A 1 100 ? 4.519 9.251 8.471 1.00 42.78 100 SER A N 1
ATOM 767 C CA . SER A 1 100 ? 5.736 9.287 9.269 1.00 42.78 100 SER A CA 1
ATOM 768 C C . SER A 1 100 ? 5.379 8.767 10.658 1.00 42.78 100 SER A C 1
ATOM 770 O O . SER A 1 100 ? 4.336 9.104 11.215 1.00 42.78 100 SER A O 1
ATOM 772 N N . CYS A 1 101 ? 6.233 7.929 11.231 1.00 43.94 101 CYS A N 1
ATOM 773 C CA . CYS A 1 101 ? 6.088 7.289 12.538 1.00 43.94 101 CYS A CA 1
ATOM 774 C C . CYS A 1 101 ? 5.959 8.250 13.749 1.00 43.94 101 CYS A C 1
ATOM 776 O O . CYS A 1 101 ? 6.098 7.801 14.882 1.00 43.94 101 CYS A O 1
ATOM 778 N N . GLY A 1 102 ? 5.702 9.545 13.553 1.00 40.38 102 GLY A N 1
ATOM 779 C CA . GLY A 1 102 ? 5.589 10.567 14.595 1.00 40.38 102 GLY A CA 1
ATOM 780 C C . GLY A 1 102 ? 4.184 11.146 14.693 1.00 40.38 102 GLY A C 1
ATOM 781 O O . GLY A 1 102 ? 4.020 12.335 14.460 1.00 40.38 102 GLY A O 1
ATOM 782 N N . GLY A 1 103 ? 3.191 10.300 14.992 1.00 43.75 103 GLY A N 1
ATOM 783 C CA . GLY A 1 103 ? 1.773 10.656 15.055 1.00 43.75 103 GLY A CA 1
ATOM 784 C C . GLY A 1 103 ? 1.499 12.109 15.447 1.00 43.75 103 GLY A C 1
ATOM 785 O O . GLY A 1 103 ? 1.781 12.522 16.565 1.00 43.75 103 GLY A O 1
ATOM 786 N N . ALA A 1 104 ? 0.905 12.859 14.526 1.00 39.19 104 ALA A N 1
ATOM 787 C CA . ALA A 1 104 ? 0.325 14.163 14.802 1.00 39.19 104 ALA A CA 1
ATOM 788 C C . ALA A 1 104 ? -1.156 14.123 14.414 1.00 39.19 104 ALA A C 1
ATOM 790 O O . ALA A 1 104 ? -1.605 14.746 13.452 1.00 39.19 104 ALA A O 1
ATOM 791 N N . LEU A 1 105 ? -1.922 13.353 15.190 1.00 40.88 105 LEU A N 1
ATOM 792 C CA . LEU A 1 105 ? -3.316 13.702 15.444 1.00 40.88 105 LEU A CA 1
ATOM 793 C C . LEU A 1 105 ? -3.275 14.858 16.450 1.00 40.88 105 LEU A C 1
ATOM 795 O O . LEU A 1 105 ? -3.400 14.647 17.653 1.00 40.88 105 LEU A O 1
ATOM 799 N N . ALA A 1 106 ? -2.963 16.055 15.959 1.00 34.56 106 ALA A N 1
ATOM 800 C CA . ALA A 1 106 ? -3.180 17.278 16.710 1.00 34.56 106 ALA A CA 1
ATOM 801 C C . ALA A 1 106 ? -4.573 17.798 16.346 1.00 34.56 106 ALA A C 1
ATOM 803 O O . ALA A 1 106 ? -4.935 17.825 15.168 1.00 34.56 106 ALA A O 1
ATOM 804 N N . HIS A 1 107 ? -5.325 18.096 17.401 1.00 34.12 107 HIS A N 1
ATOM 805 C CA . HIS A 1 107 ? -6.635 18.735 17.412 1.00 34.12 107 HIS A CA 1
ATOM 806 C C . HIS A 1 107 ? -6.692 20.025 16.591 1.00 34.12 107 HIS A C 1
ATOM 808 O O . HIS A 1 107 ? -5.657 20.727 16.528 1.00 34.12 107 HIS A O 1
#

Foldseek 3Di:
DCDDPNVVVCVVVVNNVVVLVLLVVQFDPVLVVVQQLQPDWDADPVQWIASDPVCVSVVNGAADPSDIDGNVCVVPDDCPPTHHDDDSCVSQCRGPPGPDVPDPPDD

Sequence (107 aa):
MPIQRFGSTLVSKGSFDAYMDLLKGSFQPQNLAGVMCRSLVSVDWQGWLYDCDFNQQLGLPLGTSGVRRHLRELLRTDLQAQPIRVSGHCYGCTAGQGSSCGGALAH

pLDDT: mean 87.85, std 15.8, range [34.12, 98.06]

Radius of gyration: 15.1 Å; chains: 1; bounding box: 32×34×39 Å